Protein AF-A0A6N6L385-F1 (afdb_monomer)

Nearest PDB structures (foldseek):
  8any-assembly1_h  TM=2.910E-01  e=5.496E+00  Homo sapiens

pLDDT: mean 76.5, std 13.58, range [31.64, 93.0]

Foldseek 3Di:
DDPDFDFDDDDPVRVVVQVVVCVVVVHDDGGGDDPWAQDPDDPVRVVVQVVVCVVVVHDDGHTDD

Radius of gyration: 14.44 Å; Cα contacts (8 Å, |Δi|>4): 34; chains: 1; bounding box: 21×35×30 Å

Sequence (65 aa):
MTEHMKIAKLDTDQVSKIQALENELGMHMLAFGDNHAIANLSEDQLNQIQTLEKELGVTLVVYQG

Structure (mmCIF, N/CA/C/O backbone):
data_AF-A0A6N6L385-F1
#
_entry.id   AF-A0A6N6L385-F1
#
loop_
_atom_site.group_PDB
_atom_site.id
_atom_site.type_symbol
_atom_site.label_atom_id
_atom_site.label_alt_id
_atom_site.label_comp_id
_atom_site.lab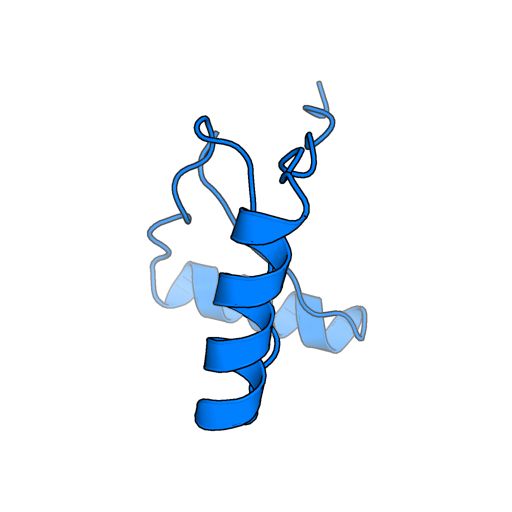el_asym_id
_atom_site.label_entity_id
_atom_site.label_seq_id
_atom_site.pdbx_PDB_ins_code
_atom_site.Cartn_x
_atom_site.Cartn_y
_atom_site.Cartn_z
_atom_site.occupancy
_atom_site.B_iso_or_equiv
_atom_site.auth_seq_id
_atom_site.auth_comp_id
_atom_site.auth_asym_id
_atom_site.auth_atom_id
_atom_site.pdbx_PDB_model_num
ATOM 1 N N . MET A 1 1 ? -9.406 18.862 -11.743 1.00 31.64 1 MET A N 1
ATOM 2 C CA . MET A 1 1 ? -9.342 17.839 -12.805 1.00 31.64 1 MET A CA 1
ATOM 3 C C . MET A 1 1 ? -8.948 16.551 -12.117 1.00 31.64 1 MET A C 1
ATOM 5 O O . MET A 1 1 ? -7.845 16.483 -11.603 1.00 31.64 1 MET A O 1
ATOM 9 N N . THR A 1 2 ? -9.875 15.613 -11.963 1.00 37.31 2 THR A N 1
ATOM 10 C CA . THR A 1 2 ? -9.611 14.321 -11.321 1.00 37.31 2 THR A CA 1
ATOM 11 C C . THR A 1 2 ? -8.939 13.437 -12.364 1.00 37.31 2 THR A C 1
ATOM 13 O O . THR A 1 2 ? -9.583 13.040 -13.334 1.00 37.31 2 THR A O 1
ATOM 16 N N . GLU A 1 3 ? -7.634 13.204 -12.239 1.00 51.19 3 GLU A N 1
ATOM 17 C CA . GLU A 1 3 ? -6.945 12.242 -13.095 1.00 51.19 3 GLU A CA 1
ATOM 18 C C . GLU A 1 3 ? -7.520 10.852 -12.820 1.00 51.19 3 GLU A C 1
ATOM 20 O O . GLU A 1 3 ? -7.382 10.293 -11.733 1.00 51.19 3 GLU A O 1
ATOM 25 N N . HIS A 1 4 ? -8.251 10.320 -13.797 1.00 49.38 4 HIS A N 1
ATOM 26 C CA . HIS A 1 4 ? -8.807 8.981 -13.719 1.00 49.38 4 HIS A CA 1
ATOM 27 C C . HIS A 1 4 ? -7.661 7.968 -13.802 1.00 49.38 4 HIS A C 1
ATOM 29 O O . HIS A 1 4 ? -7.085 7.747 -14.868 1.00 49.38 4 HIS A O 1
ATOM 35 N N . MET A 1 5 ? -7.343 7.377 -12.650 1.00 54.91 5 MET A N 1
ATOM 36 C CA . MET A 1 5 ? -6.391 6.285 -12.471 1.00 54.91 5 MET A CA 1
ATOM 37 C C . MET A 1 5 ? -6.556 5.206 -13.556 1.00 54.91 5 MET A C 1
ATOM 39 O O . MET A 1 5 ? -7.658 4.703 -13.785 1.00 54.91 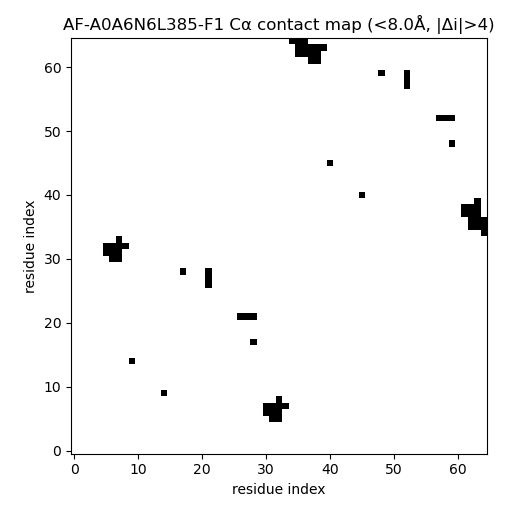5 MET A O 1
ATOM 43 N N . LYS A 1 6 ? -5.457 4.818 -14.215 1.00 56.38 6 LYS A N 1
ATOM 44 C CA . LYS A 1 6 ? -5.431 3.670 -15.133 1.00 56.38 6 LYS A CA 1
ATOM 45 C C . LYS A 1 6 ? -4.836 2.469 -14.404 1.00 56.38 6 LYS A C 1
ATOM 47 O O . LYS A 1 6 ? -3.641 2.447 -14.122 1.00 56.38 6 LYS A O 1
ATOM 52 N N . ILE A 1 7 ? -5.672 1.472 -14.118 1.00 62.84 7 ILE A N 1
ATOM 53 C CA . ILE A 1 7 ? -5.217 0.154 -13.652 1.00 62.84 7 ILE A CA 1
ATOM 54 C C . ILE A 1 7 ? -4.216 -0.391 -14.680 1.00 62.84 7 ILE A C 1
ATOM 56 O O . ILE A 1 7 ? -4.464 -0.291 -15.889 1.00 62.84 7 ILE A O 1
ATOM 60 N N . ALA A 1 8 ? -3.085 -0.932 -14.212 1.00 66.56 8 ALA A N 1
ATOM 61 C CA . ALA A 1 8 ? -2.092 -1.525 -15.097 1.00 66.56 8 ALA A CA 1
ATOM 62 C C . ALA A 1 8 ? -2.742 -2.647 -15.914 1.00 66.56 8 ALA A C 1
ATOM 64 O O . ALA A 1 8 ? -3.372 -3.553 -15.367 1.00 66.56 8 ALA A O 1
ATOM 65 N N . LYS A 1 9 ? -2.597 -2.591 -17.239 1.00 67.19 9 LYS A N 1
ATOM 66 C CA . LYS A 1 9 ? -2.957 -3.723 -18.090 1.00 67.19 9 LYS A CA 1
ATOM 67 C C . LYS A 1 9 ? -1.805 -4.709 -18.030 1.00 67.19 9 LYS A C 1
ATOM 69 O O . LYS A 1 9 ? -0.760 -4.451 -18.614 1.00 67.19 9 LYS A O 1
ATOM 74 N N . LEU A 1 10 ? -2.009 -5.784 -17.282 1.00 71.38 10 LEU A N 1
ATOM 75 C CA . LEU A 1 10 ? -1.053 -6.870 -17.156 1.00 71.38 10 LEU A CA 1
ATOM 76 C C . LEU A 1 10 ? -1.480 -8.046 -18.031 1.00 71.38 10 LEU A C 1
ATOM 78 O O . LEU A 1 10 ? -2.662 -8.394 -18.074 1.00 71.38 10 LEU A O 1
ATOM 82 N N . ASP A 1 11 ? -0.511 -8.671 -18.688 1.00 79.19 11 ASP A N 1
ATOM 83 C CA . ASP A 1 11 ? -0.713 -9.937 -19.392 1.00 79.19 11 ASP A CA 1
ATOM 84 C C . ASP A 1 11 ? -0.727 -11.121 -18.410 1.00 79.19 11 ASP A C 1
ATOM 86 O O . ASP A 1 11 ? -0.287 -11.022 -17.260 1.00 79.19 11 ASP A O 1
ATOM 90 N N . THR A 1 12 ? -1.216 -12.279 -18.859 1.00 78.81 12 THR A N 1
ATOM 91 C CA . THR A 1 12 ? -1.430 -13.467 -18.011 1.00 78.81 12 THR A CA 1
ATOM 92 C C . THR A 1 12 ? -0.162 -13.934 -17.287 1.00 78.81 12 THR A C 1
ATOM 94 O O . THR A 1 12 ? -0.223 -14.280 -16.106 1.00 78.81 12 THR A O 1
ATOM 97 N N . ASP A 1 13 ? 0.998 -13.885 -17.944 1.00 82.50 13 ASP A N 1
ATOM 98 C CA . ASP A 1 13 ? 2.293 -14.205 -17.330 1.00 82.50 13 ASP A CA 1
ATOM 99 C C . ASP A 1 13 ? 2.677 -13.237 -16.203 1.00 82.50 13 ASP A C 1
ATOM 101 O O . ASP A 1 13 ? 3.260 -13.641 -15.196 1.00 82.50 13 ASP A O 1
ATOM 105 N N . GLN A 1 14 ? 2.353 -11.951 -16.348 1.00 82.56 14 GLN A N 1
ATOM 106 C CA . GLN A 1 14 ? 2.660 -10.932 -15.344 1.00 82.56 14 GLN A CA 1
ATOM 107 C C . GLN A 1 14 ? 1.747 -11.073 -14.125 1.00 82.56 14 GLN A C 1
ATOM 109 O O . GLN A 1 14 ? 2.230 -11.039 -12.994 1.00 82.56 14 GLN A O 1
ATOM 114 N N . VAL A 1 15 ? 0.453 -11.318 -14.350 1.00 82.94 15 VAL A N 1
ATOM 115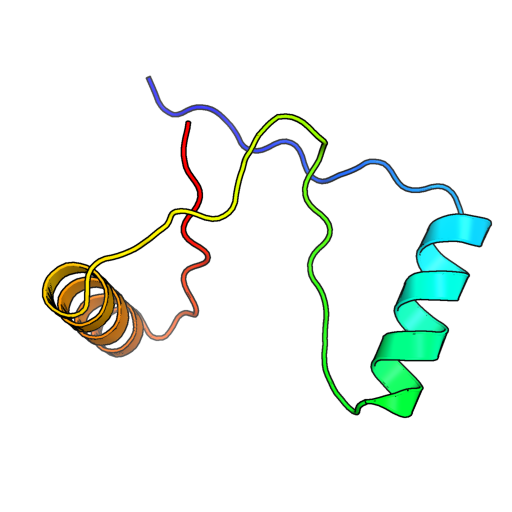 C CA . VAL A 1 15 ? -0.508 -11.605 -13.274 1.00 82.94 15 VAL A CA 1
ATOM 116 C C . VAL A 1 15 ? -0.096 -12.860 -12.504 1.00 82.94 15 VAL A C 1
ATOM 118 O O . VAL A 1 15 ? -0.085 -12.845 -11.277 1.00 82.94 15 VAL A O 1
ATOM 121 N N . SER A 1 16 ? 0.324 -13.916 -13.206 1.00 83.62 16 SER A N 1
ATOM 122 C CA . SER A 1 16 ? 0.741 -15.179 -12.579 1.00 83.62 16 SER A CA 1
ATOM 123 C C . SER A 1 16 ? 1.954 -15.006 -11.658 1.00 83.62 16 SER A C 1
ATOM 125 O O . SER A 1 16 ? 2.018 -15.621 -10.595 1.00 83.62 16 SER A O 1
ATOM 127 N N . LYS A 1 17 ? 2.907 -14.138 -12.025 1.00 85.88 17 LYS A N 1
ATOM 128 C CA . LYS A 1 17 ? 4.065 -13.810 -11.175 1.00 85.88 17 LYS A CA 1
ATOM 129 C C . LYS A 1 17 ? 3.660 -13.068 -9.905 1.00 85.88 17 LYS A C 1
ATOM 131 O O . LYS A 1 17 ? 4.173 -13.387 -8.836 1.00 85.88 17 LYS A O 1
ATOM 136 N N . ILE A 1 18 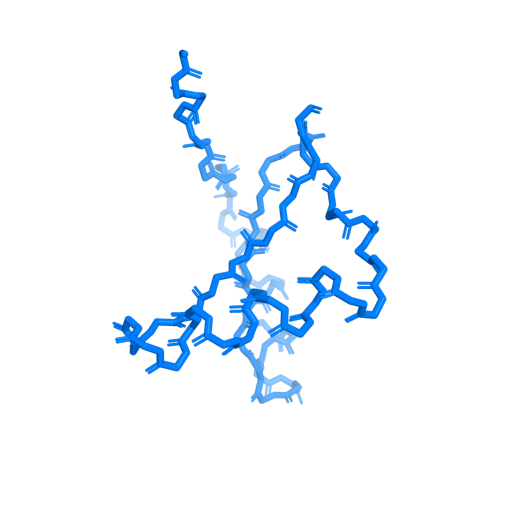? 2.745 -12.105 -10.020 1.00 84.88 18 ILE A N 1
ATOM 137 C CA . ILE A 1 18 ? 2.235 -11.358 -8.864 1.00 84.88 18 ILE A CA 1
ATOM 138 C C . ILE A 1 18 ? 1.486 -12.309 -7.933 1.00 84.88 18 ILE A C 1
ATOM 140 O O . ILE A 1 18 ? 1.805 -12.367 -6.754 1.00 84.88 18 ILE A O 1
ATOM 144 N N . GLN A 1 19 ? 0.587 -13.135 -8.470 1.00 84.38 19 GLN A N 1
ATOM 145 C CA . GLN A 1 19 ? -0.181 -14.104 -7.685 1.00 84.38 19 GLN A CA 1
ATOM 146 C C . GLN A 1 19 ? 0.701 -15.129 -6.966 1.00 84.38 19 GLN A C 1
ATOM 148 O O . GLN A 1 19 ? 0.412 -15.508 -5.833 1.00 84.38 19 GLN A O 1
ATOM 153 N N . ALA A 1 20 ? 1.779 -15.603 -7.598 1.00 88.81 20 ALA A N 1
ATOM 154 C CA . ALA A 1 20 ? 2.720 -16.505 -6.939 1.00 88.81 20 ALA A CA 1
ATOM 155 C C . ALA A 1 20 ? 3.348 -15.844 -5.700 1.00 88.81 20 ALA A C 1
ATOM 157 O O . ALA A 1 20 ? 3.397 -16.455 -4.634 1.00 88.81 20 ALA A O 1
ATOM 158 N N . LEU A 1 21 ? 3.746 -14.576 -5.825 1.00 86.88 21 LEU A N 1
ATOM 159 C CA . LEU A 1 21 ? 4.341 -13.809 -4.735 1.00 86.88 21 LEU A CA 1
ATOM 160 C C . LEU A 1 21 ? 3.314 -13.427 -3.653 1.00 86.88 21 LEU A C 1
ATOM 162 O O . LEU A 1 21 ? 3.626 -13.468 -2.468 1.00 86.88 21 LEU A O 1
ATOM 166 N N . GLU A 1 22 ? 2.081 -13.098 -4.040 1.00 88.50 22 GLU A N 1
ATOM 167 C CA . GLU A 1 22 ? 0.965 -12.866 -3.112 1.00 88.50 22 GLU A CA 1
ATOM 168 C C . GLU A 1 22 ? 0.715 -14.089 -2.226 1.00 88.50 22 GLU A C 1
ATOM 170 O O . GLU A 1 22 ? 0.585 -13.962 -1.009 1.00 88.50 22 GLU A O 1
ATOM 175 N N . ASN A 1 23 ? 0.709 -15.284 -2.827 1.00 87.06 23 ASN A N 1
ATOM 176 C CA . ASN A 1 23 ? 0.528 -16.541 -2.103 1.00 87.06 23 ASN A CA 1
ATOM 177 C C . ASN A 1 23 ? 1.711 -16.868 -1.185 1.00 87.06 23 ASN A C 1
ATOM 179 O O . ASN A 1 23 ? 1.502 -17.385 -0.091 1.00 87.06 23 ASN A O 1
ATOM 183 N N . GLU A 1 24 ? 2.940 -16.569 -1.611 1.00 90.75 24 GLU A N 1
ATOM 184 C CA . GLU A 1 24 ? 4.138 -16.773 -0.790 1.00 90.75 24 GLU A CA 1
ATOM 185 C C . GLU A 1 24 ? 4.144 -15.861 0.446 1.00 90.75 24 GLU A C 1
ATOM 187 O O . GLU A 1 24 ? 4.493 -16.296 1.542 1.00 90.75 24 GLU A O 1
ATOM 192 N N . LEU A 1 25 ? 3.724 -14.605 0.279 1.00 87.00 25 LEU A N 1
ATOM 193 C CA . LEU A 1 25 ? 3.749 -13.594 1.334 1.00 87.00 25 LEU A CA 1
ATOM 194 C C . LEU A 1 25 ? 2.460 -13.536 2.170 1.00 87.00 25 LEU A C 1
ATOM 196 O O . LEU A 1 25 ? 2.447 -12.896 3.221 1.00 87.00 25 LEU A O 1
ATOM 200 N N . GLY A 1 26 ? 1.375 -14.168 1.711 1.00 84.31 26 GLY A N 1
ATOM 201 C CA . GLY A 1 26 ? 0.052 -14.072 2.332 1.00 84.31 26 GLY A CA 1
ATOM 202 C C . GLY A 1 26 ? -0.546 -12.662 2.259 1.00 84.31 26 GLY A C 1
ATOM 203 O O . GLY A 1 26 ? -1.278 -12.257 3.161 1.00 84.31 26 GLY A O 1
ATOM 204 N N . MET A 1 27 ? -0.204 -11.896 1.219 1.00 84.06 27 MET A N 1
ATOM 205 C CA . MET A 1 27 ? -0.605 -10.496 1.036 1.00 84.06 27 MET A CA 1
ATOM 206 C C . MET A 1 27 ? -1.222 -10.282 -0.347 1.00 84.06 27 MET A C 1
ATOM 208 O O . MET A 1 27 ? -0.925 -11.023 -1.275 1.00 84.06 27 MET A O 1
ATOM 212 N N . HIS A 1 28 ? -2.039 -9.239 -0.493 1.00 78.12 28 HIS A N 1
ATOM 213 C CA . HIS A 1 28 ? -2.586 -8.811 -1.783 1.00 78.12 28 HIS A CA 1
ATOM 214 C C . HIS A 1 28 ? -1.845 -7.576 -2.297 1.00 78.12 28 HIS A C 1
ATOM 216 O O . HIS A 1 28 ? -1.544 -6.662 -1.528 1.00 78.12 28 HIS A O 1
ATOM 222 N N . MET A 1 29 ? -1.563 -7.540 -3.596 1.00 75.00 29 MET A N 1
ATOM 223 C CA . MET A 1 29 ? -0.810 -6.487 -4.263 1.00 75.00 29 MET A CA 1
ATOM 224 C C . MET A 1 29 ? -1.668 -5.796 -5.316 1.00 75.00 29 MET A C 1
ATOM 226 O O . MET A 1 29 ? -2.424 -6.415 -6.061 1.00 75.00 29 MET A O 1
ATOM 230 N N . LEU A 1 30 ? -1.512 -4.478 -5.408 1.00 74.69 30 LEU A N 1
ATOM 231 C CA . LEU A 1 30 ? -2.152 -3.664 -6.432 1.00 74.69 30 LEU A CA 1
ATOM 232 C C . LEU A 1 30 ? -1.089 -3.166 -7.408 1.00 74.69 30 LEU A C 1
ATOM 234 O O . LEU A 1 30 ? -0.137 -2.496 -7.013 1.00 74.69 30 LEU A O 1
ATOM 238 N N . ALA A 1 31 ? -1.261 -3.500 -8.688 1.00 71.00 31 ALA A N 1
ATOM 239 C CA . ALA A 1 31 ? -0.378 -3.056 -9.757 1.00 71.00 31 ALA A CA 1
ATOM 240 C C . ALA A 1 31 ? -0.932 -1.790 -10.428 1.00 71.00 31 ALA A C 1
ATOM 242 O O . ALA A 1 31 ? -1.984 -1.812 -11.078 1.00 71.00 31 ALA A O 1
ATOM 243 N N . PHE A 1 32 ? -0.196 -0.688 -10.296 1.00 68.75 32 PHE A N 1
ATOM 244 C CA . PHE A 1 32 ? -0.486 0.581 -10.964 1.00 68.75 32 PHE A CA 1
ATOM 245 C C . PHE A 1 32 ? 0.441 0.773 -12.167 1.00 68.75 32 PHE A C 1
ATOM 247 O O . PHE A 1 32 ? 1.580 0.313 -12.153 1.00 68.75 32 PHE A O 1
ATOM 254 N N . GLY A 1 33 ? -0.067 1.393 -13.238 1.00 63.22 33 GLY A N 1
ATOM 255 C CA . GLY A 1 33 ? 0.734 1.669 -14.436 1.00 63.22 33 GLY A CA 1
ATOM 256 C C . GLY A 1 33 ? 1.831 2.708 -14.173 1.00 63.22 33 GLY A C 1
ATOM 257 O O . GLY A 1 33 ? 1.675 3.545 -13.288 1.00 63.22 33 GLY A O 1
ATOM 258 N N . ASP A 1 34 ? 2.893 2.672 -14.984 1.00 59.97 34 ASP A N 1
ATOM 259 C CA . ASP A 1 34 ? 4.210 3.334 -14.824 1.00 59.97 34 ASP A CA 1
ATOM 260 C C . ASP A 1 34 ? 4.265 4.843 -14.504 1.00 59.97 34 ASP A C 1
ATOM 262 O O . ASP A 1 34 ? 5.348 5.381 -14.297 1.00 59.97 34 ASP A O 1
ATOM 266 N N . ASN A 1 35 ? 3.143 5.557 -14.439 1.00 57.28 35 ASN A N 1
ATOM 267 C CA . ASN A 1 35 ? 3.149 7.017 -14.323 1.00 57.28 35 ASN A CA 1
ATOM 268 C C . ASN A 1 35 ? 2.865 7.573 -12.924 1.00 57.28 35 ASN A C 1
ATOM 270 O O . ASN A 1 35 ? 2.776 8.789 -12.782 1.00 57.28 35 ASN A O 1
ATOM 274 N N . HIS A 1 36 ? 2.739 6.728 -11.900 1.00 59.41 36 HIS A N 1
ATOM 275 C CA . HIS A 1 36 ? 2.450 7.187 -10.542 1.00 59.41 36 HIS A CA 1
ATOM 276 C C . HIS A 1 36 ? 3.425 6.571 -9.539 1.00 59.41 36 HIS A C 1
ATOM 278 O O . HIS A 1 36 ? 3.353 5.382 -9.227 1.00 59.41 36 HIS A O 1
ATOM 284 N N . ALA A 1 37 ? 4.349 7.386 -9.029 1.00 62.31 37 ALA A N 1
ATOM 285 C CA . ALA A 1 37 ? 5.197 6.992 -7.911 1.00 62.31 37 ALA A CA 1
ATOM 286 C C . ALA A 1 37 ? 4.347 6.930 -6.635 1.00 62.31 37 ALA A C 1
ATOM 288 O O . ALA A 1 37 ? 3.491 7.789 -6.419 1.00 62.31 37 ALA A O 1
ATOM 289 N N . ILE A 1 38 ? 4.576 5.940 -5.769 1.00 67.56 38 ILE A N 1
ATOM 290 C CA . ILE A 1 38 ? 3.975 5.946 -4.428 1.00 67.56 38 ILE A CA 1
ATOM 291 C C . ILE A 1 38 ? 4.385 7.244 -3.731 1.00 67.56 38 ILE A C 1
ATOM 293 O O . ILE A 1 38 ? 5.561 7.613 -3.747 1.00 67.56 38 ILE A O 1
ATOM 297 N N . ALA A 1 39 ? 3.413 7.954 -3.155 1.00 72.25 39 ALA A N 1
ATOM 298 C CA . ALA A 1 39 ? 3.689 9.239 -2.544 1.00 72.25 39 ALA A CA 1
ATOM 299 C C . ALA A 1 39 ? 4.611 9.046 -1.343 1.00 72.25 39 ALA A C 1
ATOM 301 O O . ALA A 1 39 ? 4.306 8.267 -0.440 1.00 72.25 39 ALA A O 1
ATOM 302 N N . ASN A 1 40 ? 5.724 9.779 -1.310 1.00 75.31 40 ASN A N 1
ATOM 303 C CA . ASN A 1 40 ? 6.550 9.838 -0.114 1.00 75.31 40 ASN A CA 1
ATOM 304 C C . ASN A 1 40 ? 5.850 10.731 0.919 1.00 75.31 40 ASN A C 1
ATOM 306 O O . ASN A 1 40 ? 5.936 11.958 0.848 1.00 75.31 40 ASN A O 1
ATOM 310 N N . LEU A 1 41 ? 5.088 10.109 1.815 1.00 78.00 41 LEU A N 1
ATOM 311 C CA . LEU A 1 41 ? 4.290 10.796 2.824 1.00 78.00 41 LEU A CA 1
ATOM 312 C C . LEU A 1 41 ? 5.121 11.081 4.073 1.00 78.00 41 LEU A C 1
ATOM 314 O O . LEU A 1 41 ? 5.840 10.216 4.570 1.00 78.00 41 LEU A O 1
ATOM 318 N N . SER A 1 42 ? 4.963 12.287 4.613 1.00 86.25 42 SER A N 1
ATOM 319 C CA . SER A 1 42 ? 5.445 12.615 5.960 1.00 86.25 42 SER A CA 1
ATOM 320 C C . SER A 1 42 ? 4.579 11.918 7.017 1.00 86.25 42 SER A C 1
ATOM 322 O O . SER A 1 42 ? 3.421 11.596 6.746 1.00 86.25 42 SER A O 1
ATOM 324 N N . GLU A 1 43 ? 5.087 11.746 8.240 1.00 85.38 43 GLU A N 1
ATOM 325 C CA . GLU A 1 43 ? 4.335 11.115 9.342 1.00 85.38 43 GLU A CA 1
ATOM 326 C C . GLU A 1 43 ? 2.993 11.814 9.619 1.00 85.38 43 GLU A C 1
ATOM 328 O O . GLU A 1 43 ? 1.968 11.150 9.770 1.00 85.38 43 GLU A O 1
ATOM 333 N N . ASP A 1 44 ? 2.964 13.150 9.595 1.00 88.75 44 ASP A N 1
ATOM 334 C CA . ASP A 1 44 ? 1.725 13.924 9.747 1.00 88.75 44 ASP A CA 1
ATOM 335 C C . ASP A 1 44 ? 0.712 13.632 8.632 1.00 88.75 44 ASP A C 1
ATOM 337 O O . ASP A 1 44 ? -0.473 13.430 8.897 1.00 88.75 44 ASP A O 1
ATOM 341 N N . GLN A 1 45 ? 1.173 13.550 7.381 1.00 85.62 45 GLN A N 1
ATOM 342 C CA . GLN A 1 45 ? 0.309 13.263 6.232 1.00 85.62 45 GLN A CA 1
ATOM 343 C C . GLN A 1 45 ? -0.239 11.836 6.308 1.00 85.62 45 GLN A C 1
ATOM 345 O O . GLN A 1 45 ? -1.424 11.614 6.062 1.00 85.62 45 GLN A O 1
ATOM 350 N N . LEU A 1 46 ? 0.602 10.878 6.704 1.00 85.75 46 LEU A N 1
ATOM 351 C CA . LEU A 1 46 ? 0.198 9.495 6.917 1.00 85.75 46 LEU A CA 1
ATOM 352 C C . LEU A 1 46 ? -0.871 9.390 8.016 1.00 85.75 46 LEU A C 1
ATOM 354 O O . LEU A 1 46 ? -1.873 8.706 7.824 1.00 85.75 46 LEU A O 1
ATOM 358 N N . ASN A 1 47 ? -0.713 10.114 9.128 1.00 88.44 47 ASN A N 1
ATOM 359 C CA . ASN A 1 47 ? -1.705 10.147 10.209 1.00 88.44 47 ASN A CA 1
ATOM 360 C C . ASN A 1 47 ? -3.051 10.733 9.758 1.00 88.44 47 ASN A C 1
ATOM 362 O O . ASN A 1 47 ? -4.110 10.223 10.140 1.00 88.44 47 ASN A O 1
ATOM 366 N N . GLN A 1 48 ? -3.033 11.781 8.929 1.00 89.38 48 GLN A N 1
ATOM 367 C CA . GLN A 1 48 ? -4.255 12.345 8.351 1.00 89.38 48 GLN A CA 1
ATOM 368 C C . GLN A 1 48 ? -4.970 11.332 7.450 1.00 89.38 48 GLN A C 1
ATOM 370 O O . GLN A 1 48 ? -6.182 11.157 7.567 1.00 89.38 48 GLN A O 1
ATOM 375 N N . ILE A 1 49 ? -4.221 10.626 6.599 1.00 87.81 49 ILE A N 1
ATOM 376 C CA . ILE A 1 49 ? -4.770 9.600 5.706 1.00 87.81 49 ILE A CA 1
ATOM 377 C C . ILE A 1 49 ? -5.357 8.445 6.515 1.00 87.81 49 ILE A C 1
ATOM 379 O O . ILE A 1 49 ? -6.501 8.079 6.283 1.00 87.81 49 ILE A O 1
ATOM 383 N N . GLN A 1 50 ? -4.643 7.933 7.519 1.00 88.25 50 GLN A N 1
ATOM 384 C CA . GLN A 1 50 ? -5.144 6.849 8.373 1.00 88.25 50 GLN A CA 1
ATOM 385 C C . GLN A 1 50 ? -6.394 7.238 9.168 1.00 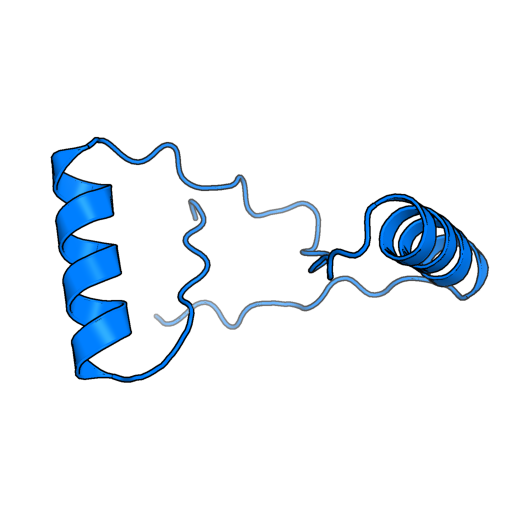88.25 50 GLN A C 1
ATOM 387 O O . GLN A 1 50 ? -7.248 6.395 9.449 1.00 88.25 50 GLN A O 1
ATOM 392 N N . THR A 1 51 ? -6.507 8.505 9.569 1.00 92.44 51 THR A N 1
ATOM 393 C CA . THR A 1 51 ? -7.725 9.009 10.217 1.00 92.44 51 THR A CA 1
ATOM 394 C C . THR A 1 51 ? -8.890 8.960 9.237 1.00 92.44 51 THR A C 1
ATOM 396 O O . THR A 1 51 ?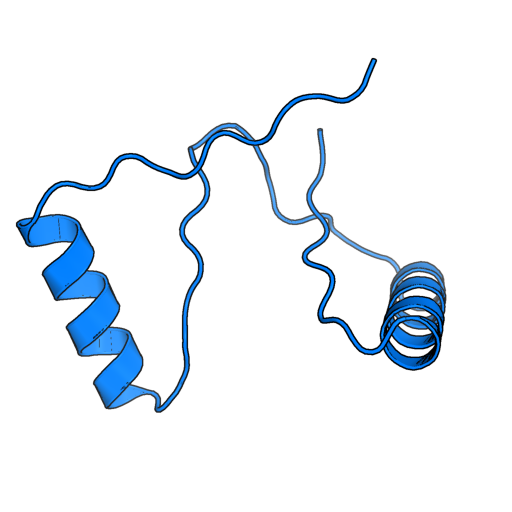 -9.928 8.383 9.552 1.00 92.44 51 THR A O 1
ATOM 399 N N . LEU A 1 52 ? -8.672 9.445 8.015 1.00 90.62 52 LEU A N 1
ATOM 400 C CA . LEU A 1 52 ? -9.673 9.426 6.956 1.00 90.62 52 LEU A CA 1
ATOM 401 C C . LEU A 1 52 ? -10.069 7.996 6.541 1.00 90.62 52 LEU A C 1
ATOM 403 O O . LEU A 1 52 ? -11.248 7.719 6.335 1.00 90.62 52 LEU A O 1
ATOM 407 N N . GLU A 1 53 ? -9.111 7.069 6.467 1.00 90.62 53 GLU A N 1
ATOM 408 C CA . GLU A 1 53 ? -9.358 5.639 6.226 1.00 90.62 53 GLU A CA 1
ATOM 409 C C . GLU A 1 53 ? -10.313 5.048 7.268 1.00 90.62 53 GLU A C 1
ATOM 411 O O . GLU A 1 53 ? -11.261 4.342 6.919 1.00 90.62 53 GLU A O 1
ATOM 416 N N . LYS A 1 54 ? -10.107 5.378 8.550 1.00 90.88 54 LYS A N 1
ATOM 417 C CA . LYS A 1 54 ? -10.974 4.929 9.649 1.00 90.88 54 LYS A CA 1
ATOM 418 C C . LYS A 1 54 ? -12.366 5.548 9.580 1.00 90.88 54 LYS A C 1
ATOM 420 O O . LYS A 1 54 ? -13.339 4.851 9.846 1.00 90.88 54 LYS A O 1
ATOM 425 N N . GLU A 1 55 ? -12.464 6.829 9.233 1.00 93.00 55 GLU A N 1
ATOM 426 C CA . GLU A 1 55 ? -13.748 7.529 9.106 1.00 93.00 55 GLU A CA 1
ATOM 427 C C . GLU A 1 55 ? -14.595 6.985 7.949 1.00 93.00 55 GLU A C 1
ATOM 429 O O . GLU A 1 55 ? -15.814 6.873 8.071 1.00 93.00 55 GLU A O 1
ATOM 434 N N . LEU A 1 56 ? -13.953 6.623 6.837 1.00 88.44 56 LEU A N 1
ATOM 435 C CA . LEU A 1 56 ? -14.621 6.138 5.629 1.00 88.44 56 LEU A CA 1
ATOM 436 C C . LEU A 1 56 ? -14.767 4.610 5.580 1.00 88.44 56 LEU A C 1
ATOM 438 O O . LEU A 1 56 ? -15.551 4.103 4.779 1.00 88.44 56 LEU A O 1
ATOM 442 N N . GLY A 1 57 ? -14.023 3.871 6.409 1.00 86.69 57 GLY A N 1
ATOM 443 C CA . GLY A 1 57 ? -14.007 2.407 6.404 1.00 86.69 57 GLY A CA 1
ATOM 444 C C . GLY A 1 57 ? -13.362 1.811 5.148 1.00 86.69 57 GLY A C 1
ATOM 445 O O . GLY A 1 57 ? -13.789 0.756 4.684 1.00 86.69 57 GLY A O 1
ATOM 446 N N . VAL A 1 58 ? -12.365 2.490 4.574 1.00 83.44 58 VAL A N 1
ATOM 447 C CA . VAL A 1 58 ? -11.673 2.078 3.339 1.00 83.44 58 VAL A CA 1
ATOM 448 C C . VAL A 1 58 ? -10.159 2.132 3.519 1.00 83.44 58 VAL A C 1
ATOM 450 O O . VAL A 1 58 ? -9.665 2.847 4.383 1.00 83.44 58 VAL A O 1
ATOM 453 N N . THR A 1 59 ? -9.422 1.417 2.669 1.00 80.88 59 THR A N 1
ATOM 454 C CA . THR A 1 59 ? -7.967 1.574 2.532 1.00 80.88 59 THR A CA 1
ATOM 455 C C . THR A 1 59 ? -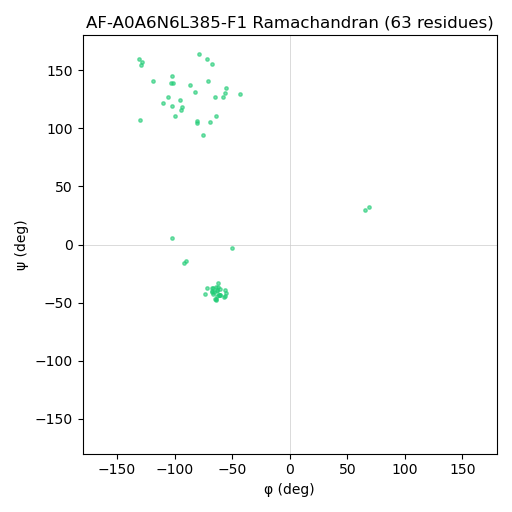7.673 2.527 1.378 1.00 80.88 59 THR A C 1
ATOM 457 O O . THR A 1 59 ? -8.135 2.313 0.256 1.00 80.88 59 THR A O 1
ATOM 460 N N . LEU A 1 60 ? -6.918 3.586 1.651 1.00 79.44 60 LEU A N 1
ATOM 461 C CA . LEU A 1 60 ? -6.528 4.613 0.697 1.00 79.44 60 LEU A CA 1
ATOM 462 C C . LEU A 1 60 ? -5.081 4.377 0.257 1.00 79.44 60 LEU A C 1
ATOM 464 O O . LEU A 1 60 ? -4.146 4.440 1.049 1.00 79.44 60 LEU A O 1
ATOM 468 N N . VAL A 1 61 ? -4.883 4.158 -1.042 1.00 78.75 61 VAL A N 1
ATOM 469 C CA . VAL A 1 61 ? -3.543 4.121 -1.641 1.00 78.75 61 VAL A CA 1
ATOM 470 C C . VAL A 1 61 ? -3.209 5.509 -2.174 1.00 78.75 61 VAL A C 1
ATOM 472 O O . VAL A 1 61 ? -3.900 6.013 -3.059 1.00 78.75 61 VAL A O 1
ATOM 475 N N . VAL A 1 62 ? -2.150 6.127 -1.645 1.00 78.81 62 VAL A N 1
ATOM 476 C CA . VAL A 1 62 ? -1.748 7.492 -2.012 1.00 78.81 62 VAL A CA 1
ATOM 477 C C . VAL A 1 62 ? -0.509 7.474 -2.901 1.00 78.81 62 VAL A C 1
ATOM 479 O O . VAL A 1 62 ? 0.520 6.885 -2.568 1.00 78.81 62 VAL A O 1
ATOM 482 N N . TYR A 1 63 ? -0.609 8.147 -4.041 1.00 72.94 63 TYR A N 1
ATOM 483 C CA . TYR A 1 63 ? 0.437 8.248 -5.052 1.00 72.94 63 TYR A CA 1
ATOM 484 C C . TYR A 1 63 ? 0.681 9.713 -5.433 1.00 72.94 63 TYR A C 1
ATOM 486 O O . TYR A 1 63 ? -0.188 10.568 -5.260 1.00 72.94 63 TYR A O 1
ATOM 494 N N . GLN A 1 64 ? 1.886 10.007 -5.911 1.00 67.19 64 GLN A N 1
ATOM 495 C CA . GLN A 1 64 ? 2.261 11.296 -6.480 1.00 67.19 64 GLN A CA 1
ATOM 496 C C . GLN A 1 64 ? 1.802 11.363 -7.943 1.00 67.19 64 GLN A C 1
ATOM 498 O O . GLN A 1 64 ? 2.025 10.427 -8.718 1.00 67.19 64 GLN A O 1
ATOM 503 N N . GLY A 1 65 ? 1.131 12.463 -8.287 1.00 58.91 65 GLY A N 1
ATOM 504 C CA . GLY A 1 65 ? 0.878 12.903 -9.662 1.00 58.91 65 GLY 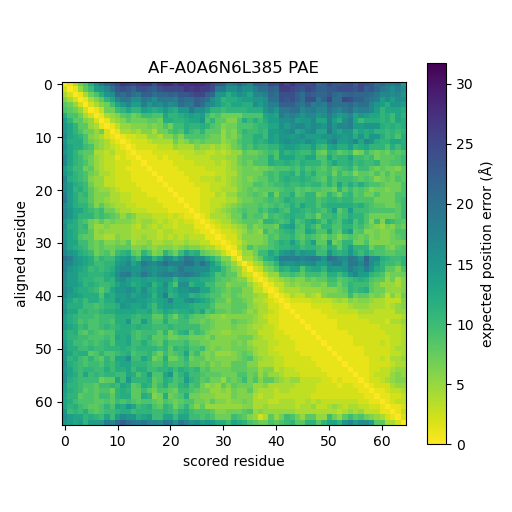A CA 1
ATOM 505 C C . GLY A 1 65 ? 1.829 14.024 -10.052 1.00 58.91 65 GLY A C 1
ATOM 506 O O . GLY A 1 65 ? 2.336 14.703 -9.127 1.00 58.91 65 GLY A O 1
#

Solvent-accessible surface area (backbone atoms only — not comparable to full-atom values): 4267 Å² total; per-residue (Å²): 133,84,80,78,81,62,74,45,89,68,55,72,73,57,50,50,54,51,52,53,51,24,65,74,69,75,47,88,84,8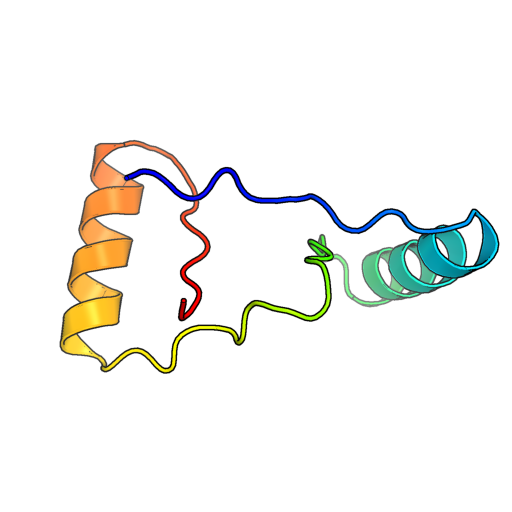4,69,68,39,98,81,53,52,73,43,89,68,52,73,71,55,46,52,53,48,55,50,51,25,64,76,69,74,48,89,81,87,66,58,40,127

Secondary structure (DSSP, 8-state):
------B----HHHHHHHHHHHHHHT-----B-TT-EEP---HHHHHHHHHHHHHHTSPPP-EE-

Mean predicted aligned error: 8.69 Å